Protein AF-A0AAJ2F549-F1 (afdb_monomer)

Mean predicted aligned error: 10.29 Å

Radius of gyration: 18.9 Å; Cα contacts (8 Å, |Δi|>4): 54; chains: 1; bounding box: 33×26×73 Å

Solvent-accessible surface area (backbone atoms only — not comparable to full-atom values): 5898 Å² total; per-residue (Å²): 133,87,76,79,79,86,71,83,88,84,85,85,87,63,97,46,69,66,64,42,49,54,52,51,39,50,53,30,49,77,71,74,39,85,64,89,74,50,69,68,61,43,53,50,31,34,74,76,66,55,37,32,76,51,76,46,65,58,98,90,39,82,75,54,71,52,74,51,64,88,76,82,87,72,74,78,78,73,87,82,77,82,75,84,75,132

pLDDT: mean 78.82, std 13.93, range [37.12, 91.81]

Nearest PDB structures (foldseek):
  7bxz-assembly1_B  TM=3.623E-01  e=4.208E+00  Enterococcus faecium
  2mlg-assembly1_A  TM=3.743E-01  e=3.923E+00  Fuselloviridae

Secondary structure (DSSP, 8-state):
-----PPP------SSHHHHHHHHHHHHHHTT------HHHHHHHHHHHS-EEEEEEETTEEEEEEEE----SS------------

Sequence (86 aa):
MNAIREKETVVSYFSNLSKCLDQVITSLVINGWESKINYTAVYRSLKEKGKYTTEFRIANNKVFKIVITPRTINPSLTMLGIEEKP

Structure (mmCIF, N/CA/C/O backbone):
data_AF-A0AAJ2F549-F1
#
_entry.id   AF-A0AAJ2F549-F1
#
loop_
_atom_site.group_PDB
_atom_site.id
_atom_site.type_symbol
_atom_site.label_atom_id
_atom_site.label_alt_id
_atom_site.label_comp_id
_atom_site.label_asym_id
_atom_site.label_entity_id
_atom_site.label_seq_id
_atom_site.pdbx_PDB_ins_code
_atom_site.Cartn_x
_atom_site.Cartn_y
_atom_site.Cartn_z
_atom_site.occupancy
_atom_site.B_iso_or_equiv
_atom_site.auth_seq_id
_atom_site.auth_comp_id
_atom_site.auth_asym_id
_atom_site.auth_atom_id
_atom_site.pdbx_PDB_model_num
ATOM 1 N N . MET A 1 1 ? 9.545 -17.565 -25.432 1.00 37.12 1 MET A N 1
ATOM 2 C CA . MET A 1 1 ? 8.340 -17.505 -24.575 1.00 37.12 1 MET A CA 1
ATOM 3 C C . MET A 1 1 ? 8.785 -17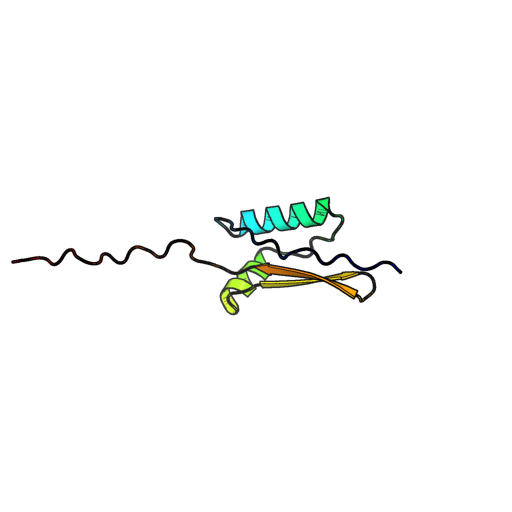.202 -23.151 1.00 37.12 1 MET A C 1
ATOM 5 O O . MET A 1 1 ? 9.327 -18.083 -22.501 1.00 37.12 1 MET A O 1
ATOM 9 N N . ASN A 1 2 ? 8.642 -15.955 -22.694 1.00 49.75 2 ASN A N 1
ATOM 10 C CA . ASN A 1 2 ? 8.964 -15.574 -21.315 1.00 49.75 2 ASN A CA 1
ATOM 11 C C . ASN A 1 2 ? 7.782 -15.952 -20.417 1.00 49.75 2 ASN A C 1
ATOM 13 O O . ASN A 1 2 ? 6.817 -15.199 -20.318 1.00 49.75 2 ASN A O 1
ATOM 17 N N . ALA A 1 3 ? 7.832 -17.140 -19.814 1.00 61.00 3 ALA A N 1
ATOM 18 C CA . ALA A 1 3 ? 6.880 -17.519 -18.779 1.00 61.00 3 ALA A CA 1
ATOM 19 C C . ALA A 1 3 ? 7.088 -16.592 -17.572 1.00 61.00 3 ALA A C 1
ATOM 21 O O . ALA A 1 3 ? 8.170 -16.562 -16.981 1.00 61.00 3 ALA A O 1
ATOM 22 N N . ILE A 1 4 ? 6.072 -15.798 -17.237 1.00 61.56 4 ILE A N 1
ATOM 23 C CA . ILE A 1 4 ? 6.054 -15.005 -16.008 1.00 61.56 4 ILE A CA 1
ATOM 24 C C . ILE A 1 4 ? 6.114 -16.015 -14.858 1.00 61.56 4 ILE A C 1
ATOM 26 O O . ILE A 1 4 ? 5.194 -16.808 -14.688 1.00 61.56 4 ILE A O 1
ATOM 30 N N . ARG A 1 5 ? 7.228 -16.047 -14.115 1.00 64.56 5 ARG A N 1
ATOM 31 C CA . ARG A 1 5 ? 7.372 -16.929 -12.951 1.00 64.56 5 ARG A CA 1
ATOM 32 C C . ARG A 1 5 ? 6.379 -16.492 -11.882 1.00 64.56 5 ARG A C 1
ATOM 34 O O . ARG A 1 5 ? 6.501 -15.396 -11.339 1.00 64.56 5 ARG A O 1
ATOM 41 N N . GLU A 1 6 ? 5.427 -17.360 -11.574 1.00 66.44 6 GLU A N 1
ATOM 42 C CA . GLU A 1 6 ? 4.558 -17.194 -10.417 1.00 66.44 6 GLU A CA 1
ATOM 43 C C . GLU A 1 6 ? 5.409 -17.312 -9.149 1.00 66.44 6 GLU A C 1
ATOM 45 O O . GLU A 1 6 ? 6.150 -18.277 -8.959 1.00 66.44 6 GLU A O 1
ATOM 50 N N . LYS A 1 7 ? 5.359 -16.282 -8.304 1.00 72.69 7 LYS A N 1
ATOM 51 C CA . LYS A 1 7 ? 6.022 -16.268 -7.000 1.00 72.69 7 LYS A CA 1
ATOM 52 C C . LYS A 1 7 ? 4.972 -16.515 -5.927 1.00 72.69 7 LYS A C 1
ATOM 54 O O . LYS A 1 7 ? 3.884 -15.943 -5.996 1.00 72.69 7 LYS A O 1
ATOM 59 N N . GLU A 1 8 ? 5.310 -17.322 -4.925 1.00 74.75 8 GLU A N 1
ATOM 60 C CA . GLU A 1 8 ? 4.442 -17.520 -3.765 1.00 74.75 8 GLU A CA 1
ATOM 61 C C . GLU A 1 8 ? 4.098 -16.190 -3.087 1.00 74.75 8 GLU A C 1
ATOM 63 O O . GLU A 1 8 ? 4.911 -15.261 -3.006 1.00 74.75 8 GLU A O 1
ATOM 68 N N . THR A 1 9 ? 2.860 -16.103 -2.598 1.00 80.19 9 THR A N 1
ATOM 69 C CA . THR A 1 9 ? 2.384 -14.917 -1.886 1.00 80.19 9 THR A CA 1
ATOM 70 C C . THR A 1 9 ? 3.122 -14.805 -0.558 1.00 80.19 9 THR A C 1
ATOM 72 O O . THR A 1 9 ? 2.963 -15.643 0.324 1.00 80.19 9 THR A O 1
ATOM 75 N N . VAL A 1 10 ? 3.912 -13.745 -0.403 1.00 84.06 10 VAL A N 1
ATOM 76 C CA . VAL A 1 10 ? 4.637 -13.463 0.839 1.00 84.06 10 VAL A CA 1
ATOM 77 C C . VAL A 1 10 ? 3.735 -12.671 1.781 1.00 84.06 10 VAL A C 1
ATOM 79 O O . VAL A 1 10 ? 3.209 -11.622 1.408 1.00 84.06 10 VAL A O 1
ATOM 82 N N . VAL A 1 11 ? 3.578 -13.160 3.012 1.00 85.00 11 VAL A N 1
ATOM 83 C CA . VAL A 1 11 ? 2.814 -12.487 4.070 1.00 85.00 11 VAL A CA 1
ATOM 84 C C . VAL A 1 11 ? 3.774 -12.025 5.158 1.00 85.00 11 VAL A C 1
ATOM 86 O O . VAL A 1 11 ? 4.478 -12.836 5.753 1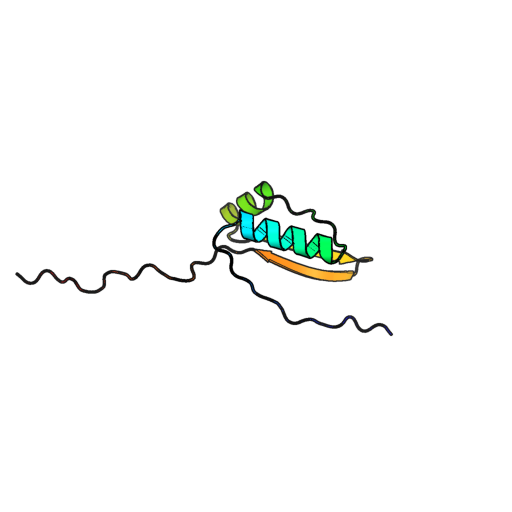.00 85.00 11 VAL A O 1
ATOM 89 N N . SER A 1 12 ? 3.761 -10.724 5.441 1.00 86.06 12 SER A N 1
ATOM 90 C CA . SER A 1 12 ? 4.570 -10.109 6.494 1.00 86.06 12 SER A CA 1
ATOM 91 C C . SER A 1 12 ? 3.679 -9.350 7.467 1.00 86.06 12 SER A C 1
ATOM 93 O O . SER A 1 12 ? 2.750 -8.652 7.056 1.00 86.06 12 SER A O 1
ATOM 95 N N . TYR A 1 13 ? 3.981 -9.464 8.758 1.00 86.56 13 TYR A N 1
ATOM 96 C CA . TYR A 1 13 ? 3.271 -8.762 9.822 1.00 86.56 13 TYR A CA 1
ATOM 97 C C . TYR A 1 13 ? 4.094 -7.587 10.339 1.00 86.56 13 TYR A C 1
ATOM 99 O O . TYR A 1 13 ? 5.309 -7.685 10.497 1.00 86.56 13 TYR A O 1
ATOM 107 N N . PHE A 1 1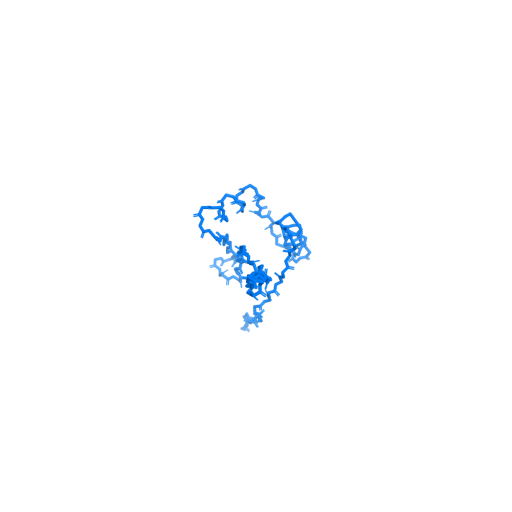4 ? 3.415 -6.482 10.635 1.00 87.69 14 PHE A N 1
ATOM 108 C CA . PHE A 1 14 ? 4.036 -5.260 11.130 1.00 87.69 14 PHE A CA 1
ATOM 109 C C . PHE A 1 14 ? 3.262 -4.733 12.333 1.00 87.69 14 PHE A C 1
ATOM 111 O O . PHE A 1 14 ? 2.033 -4.767 12.351 1.00 87.69 14 PHE A O 1
ATOM 118 N N . SER A 1 15 ? 3.981 -4.208 13.326 1.00 84.31 15 SER A N 1
ATOM 119 C CA . SER A 1 15 ? 3.381 -3.691 14.564 1.00 84.31 15 SER A CA 1
ATOM 120 C C . SER A 1 15 ? 2.591 -2.396 14.359 1.00 84.31 15 SER A C 1
ATOM 122 O O . SER A 1 15 ? 1.739 -2.063 15.173 1.00 84.31 15 SER A O 1
ATOM 124 N N . ASN A 1 16 ? 2.895 -1.631 13.307 1.00 86.75 16 ASN A N 1
ATOM 125 C CA . ASN A 1 16 ? 2.193 -0.395 12.984 1.00 86.75 16 ASN A CA 1
ATOM 126 C C . ASN A 1 16 ? 2.151 -0.146 11.468 1.00 86.75 16 ASN A C 1
ATOM 128 O O . ASN A 1 16 ? 2.909 -0.741 10.696 1.00 86.75 16 ASN A O 1
ATOM 132 N N . LEU A 1 17 ? 1.241 0.743 11.059 1.00 87.75 17 LEU A N 1
ATOM 133 C CA . LEU A 1 17 ? 0.997 1.053 9.653 1.00 87.75 17 LEU A CA 1
ATOM 134 C C . LEU A 1 17 ? 2.187 1.763 8.991 1.00 87.75 17 LEU A C 1
ATOM 136 O O . LEU A 1 17 ? 2.504 1.452 7.848 1.00 87.75 17 LEU A O 1
ATOM 140 N N . SER A 1 18 ? 2.864 2.670 9.700 1.00 89.06 18 SER A N 1
ATOM 141 C CA . SER A 1 18 ? 4.005 3.415 9.151 1.00 89.06 18 SER A CA 1
ATOM 142 C C . SER A 1 18 ? 5.154 2.484 8.760 1.00 89.06 18 SER A C 1
ATOM 144 O O . SER A 1 18 ? 5.571 2.499 7.611 1.00 89.06 18 SER A O 1
ATOM 146 N N . LYS A 1 19 ? 5.569 1.571 9.650 1.00 90.31 19 LYS A N 1
ATOM 147 C CA . LYS A 1 19 ? 6.606 0.562 9.366 1.00 90.31 19 LYS A CA 1
ATOM 148 C C . LYS A 1 19 ? 6.221 -0.355 8.206 1.00 90.31 19 LYS A C 1
ATOM 150 O O . LYS A 1 19 ? 7.076 -0.724 7.408 1.00 90.31 19 LYS A O 1
ATOM 155 N N . CYS A 1 20 ? 4.943 -0.733 8.119 1.00 90.94 20 CYS A N 1
ATOM 156 C CA . CYS A 1 20 ? 4.435 -1.517 6.995 1.00 90.94 20 CYS A CA 1
ATOM 157 C C . CYS A 1 20 ? 4.617 -0.758 5.675 1.00 90.94 20 CYS A C 1
ATOM 159 O O . CYS A 1 20 ? 5.166 -1.304 4.721 1.00 90.94 20 CYS A O 1
ATOM 161 N N . LEU A 1 21 ? 4.200 0.509 5.635 1.00 91.06 21 LEU A N 1
ATOM 162 C CA . LEU A 1 21 ? 4.322 1.363 4.458 1.00 91.06 21 LEU A CA 1
ATOM 163 C C . LEU A 1 21 ? 5.772 1.624 4.072 1.00 91.06 21 LEU A C 1
ATOM 165 O O . LEU A 1 21 ? 6.102 1.443 2.906 1.00 91.06 21 LEU A O 1
ATOM 169 N N . ASP A 1 22 ? 6.629 1.978 5.026 1.00 90.94 22 ASP A N 1
ATOM 170 C CA . ASP A 1 22 ? 8.048 2.237 4.775 1.00 90.94 22 ASP A CA 1
ATOM 171 C C . ASP A 1 22 ? 8.726 1.010 4.165 1.00 90.94 22 ASP A C 1
ATOM 173 O O . ASP A 1 22 ? 9.436 1.125 3.164 1.00 90.94 22 ASP A O 1
ATOM 177 N N . GLN A 1 23 ? 8.448 -0.185 4.698 1.00 90.38 23 GLN A N 1
ATOM 178 C CA . GLN A 1 23 ? 9.011 -1.421 4.164 1.00 90.38 23 GLN A CA 1
ATOM 179 C C . GLN A 1 23 ? 8.464 -1.757 2.773 1.00 90.38 23 GLN A C 1
ATOM 181 O O . GLN A 1 23 ? 9.221 -2.202 1.907 1.00 90.38 23 GLN A O 1
ATOM 186 N N . VAL A 1 24 ? 7.168 -1.536 2.531 1.00 89.44 24 VAL A N 1
ATOM 187 C CA . VAL A 1 24 ? 6.556 -1.742 1.210 1.00 89.44 24 VAL A CA 1
ATOM 188 C C . VAL A 1 24 ? 7.142 -0.766 0.188 1.00 89.44 24 VAL A C 1
ATOM 190 O O . VAL A 1 24 ? 7.529 -1.194 -0.895 1.00 89.44 24 VAL A O 1
ATOM 193 N N . ILE A 1 25 ? 7.254 0.519 0.529 1.00 90.19 25 ILE A N 1
ATOM 194 C CA . ILE A 1 25 ? 7.820 1.560 -0.337 1.00 90.19 25 ILE A CA 1
ATOM 195 C C . ILE A 1 25 ? 9.284 1.248 -0.643 1.00 90.19 25 ILE A C 1
ATOM 197 O O . ILE A 1 25 ? 9.665 1.219 -1.809 1.00 90.19 25 ILE A O 1
ATOM 201 N N . THR A 1 26 ? 10.077 0.937 0.382 1.00 90.38 26 THR A N 1
ATOM 202 C CA . THR A 1 26 ? 11.489 0.562 0.232 1.00 90.38 26 THR A CA 1
ATOM 203 C C . THR A 1 26 ? 11.635 -0.654 -0.678 1.00 90.38 26 THR A C 1
ATOM 205 O O . THR A 1 26 ? 12.428 -0.638 -1.615 1.00 90.38 26 THR A O 1
ATOM 208 N N . SER A 1 27 ? 10.812 -1.687 -0.469 1.00 88.19 27 SER A N 1
ATOM 209 C CA . SER A 1 27 ? 10.825 -2.888 -1.309 1.00 88.19 27 SER A CA 1
ATOM 210 C C . SER A 1 27 ? 10.441 -2.580 -2.757 1.00 88.19 27 SER A C 1
ATOM 212 O O . SER A 1 27 ? 11.078 -3.100 -3.669 1.00 88.19 27 SER A O 1
ATOM 214 N N . LEU A 1 28 ? 9.435 -1.733 -2.993 1.00 87.69 28 LEU A N 1
ATOM 215 C CA . LEU A 1 28 ? 9.049 -1.315 -4.344 1.00 87.69 28 LEU A CA 1
ATOM 216 C C . LEU A 1 28 ? 10.205 -0.593 -5.041 1.00 87.69 28 LEU A C 1
ATOM 218 O O . LEU A 1 28 ? 10.584 -0.994 -6.138 1.00 87.69 28 LEU A O 1
ATOM 222 N N . VAL A 1 29 ? 10.819 0.385 -4.371 1.00 88.25 29 VAL A N 1
ATOM 223 C CA . VAL A 1 29 ? 11.929 1.182 -4.917 1.00 88.25 29 VAL A CA 1
ATOM 224 C C . VAL A 1 29 ? 13.154 0.316 -5.223 1.00 88.25 29 VAL A C 1
ATOM 226 O O . VAL A 1 29 ? 13.696 0.415 -6.320 1.00 88.25 29 VAL A O 1
ATOM 229 N N . ILE A 1 30 ? 13.554 -0.584 -4.313 1.00 89.06 30 ILE A N 1
ATOM 230 C CA . ILE A 1 30 ? 14.681 -1.516 -4.528 1.00 89.06 30 ILE A CA 1
ATOM 231 C C . ILE A 1 30 ? 14.447 -2.401 -5.759 1.00 89.06 30 ILE A C 1
ATOM 233 O O . ILE A 1 30 ? 15.385 -2.721 -6.484 1.00 89.06 30 ILE A O 1
ATOM 237 N N . ASN A 1 31 ? 13.195 -2.788 -6.011 1.00 85.44 31 ASN A N 1
ATOM 238 C CA . ASN A 1 31 ? 12.822 -3.611 -7.161 1.00 85.44 31 ASN A CA 1
ATOM 239 C C . ASN A 1 31 ? 12.477 -2.777 -8.416 1.00 85.44 31 ASN A C 1
ATOM 241 O O . ASN A 1 31 ? 11.990 -3.343 -9.393 1.00 85.44 31 ASN A O 1
ATOM 245 N N . GLY A 1 32 ? 12.703 -1.457 -8.401 1.00 84.31 32 GLY A N 1
ATOM 246 C CA . GLY A 1 32 ? 12.472 -0.565 -9.543 1.00 84.31 32 GLY A CA 1
ATOM 247 C C . GLY A 1 32 ? 11.003 -0.220 -9.823 1.00 84.31 32 GLY A C 1
ATOM 248 O O . GLY A 1 32 ? 10.677 0.203 -10.929 1.00 84.31 32 GLY A O 1
ATOM 249 N N . TRP A 1 33 ? 10.104 -0.402 -8.853 1.00 85.69 33 TRP A N 1
ATOM 250 C CA . TRP A 1 33 ? 8.680 -0.076 -8.973 1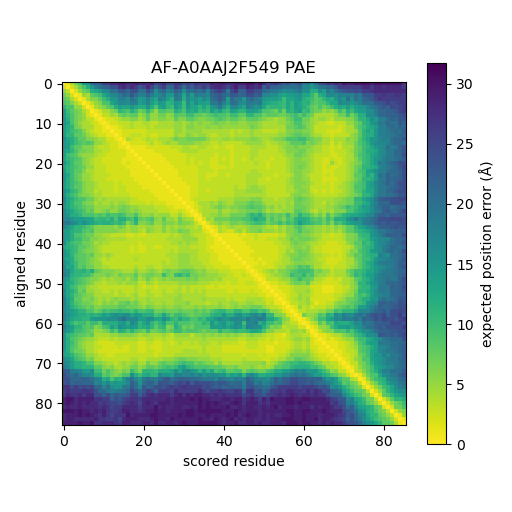.00 85.69 33 TRP A CA 1
ATOM 251 C C . TRP A 1 33 ? 8.361 1.312 -8.412 1.00 85.69 33 TRP A C 1
ATOM 253 O O . TRP A 1 33 ? 8.868 1.701 -7.360 1.00 85.69 33 TRP A O 1
ATOM 263 N N . GLU A 1 34 ? 7.448 2.039 -9.066 1.00 80.94 34 GLU A N 1
ATOM 264 C CA . GLU A 1 34 ? 6.949 3.320 -8.552 1.00 80.94 34 GLU A CA 1
ATOM 265 C C . GLU A 1 34 ? 6.134 3.136 -7.265 1.00 80.94 34 GLU A C 1
ATOM 267 O O . GLU A 1 34 ? 5.124 2.429 -7.227 1.00 80.94 34 GLU A O 1
ATOM 272 N N . SER A 1 35 ? 6.503 3.858 -6.212 1.00 74.44 35 SER A N 1
ATOM 273 C CA . SER A 1 35 ? 5.795 3.864 -4.935 1.00 74.44 35 SER A CA 1
ATOM 274 C C . SER A 1 35 ? 4.632 4.869 -4.925 1.00 74.44 35 SER A C 1
ATOM 276 O O . SER A 1 35 ? 4.636 5.858 -4.200 1.00 74.44 35 SER A O 1
ATOM 278 N N . LYS A 1 36 ? 3.558 4.602 -5.681 1.00 74.81 36 LYS A N 1
ATOM 279 C CA . LYS A 1 36 ? 2.307 5.405 -5.629 1.00 74.81 36 LYS A CA 1
ATOM 280 C C . LYS A 1 36 ? 1.438 5.122 -4.390 1.00 74.81 36 LYS A C 1
ATOM 282 O O . LYS A 1 36 ? 0.212 5.218 -4.444 1.00 74.81 36 LYS A O 1
ATOM 287 N N . ILE A 1 37 ? 2.046 4.731 -3.272 1.00 84.50 37 ILE A N 1
ATOM 288 C CA . ILE A 1 37 ? 1.332 4.372 -2.043 1.00 84.50 37 ILE A CA 1
ATOM 289 C C . ILE A 1 37 ? 1.449 5.529 -1.049 1.00 84.50 37 ILE A C 1
ATOM 291 O O . ILE A 1 37 ? 2.545 5.908 -0.656 1.00 84.50 37 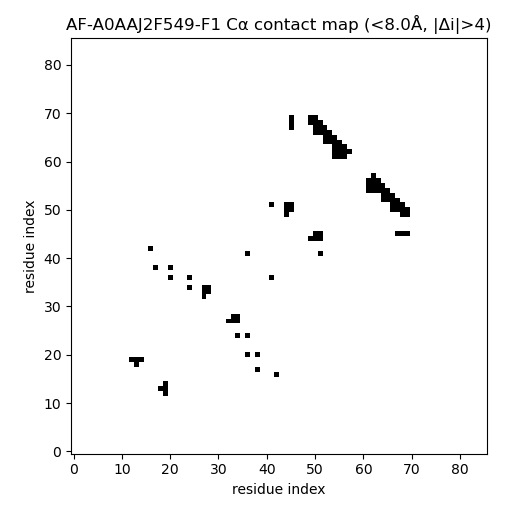ILE A O 1
ATOM 295 N N . ASN A 1 38 ? 0.308 6.081 -0.631 1.00 86.75 38 ASN A N 1
ATOM 296 C CA . ASN A 1 38 ? 0.235 7.202 0.307 1.00 86.75 38 ASN A CA 1
ATOM 297 C C . ASN A 1 38 ? -0.365 6.748 1.644 1.00 86.75 38 ASN A C 1
ATOM 299 O O . ASN A 1 38 ? -1.456 6.172 1.663 1.00 86.75 38 ASN A O 1
ATOM 303 N N . TYR A 1 39 ? 0.306 7.073 2.754 1.00 87.88 39 TYR A N 1
ATOM 304 C CA . TYR A 1 39 ? -0.144 6.758 4.112 1.00 87.88 39 TYR A CA 1
ATOM 305 C C . TYR A 1 39 ? -1.609 7.122 4.360 1.00 87.88 39 TYR A C 1
ATOM 307 O O . TYR A 1 39 ? -2.386 6.281 4.810 1.00 87.88 39 TYR A O 1
ATOM 315 N N . THR A 1 40 ? -2.019 8.343 4.016 1.00 89.00 40 THR A N 1
ATOM 316 C CA . THR A 1 40 ? -3.378 8.835 4.273 1.00 89.00 40 THR A CA 1
ATOM 317 C C . THR A 1 40 ? -4.421 8.041 3.492 1.00 89.00 40 THR A C 1
ATOM 319 O O . THR A 1 40 ? -5.483 7.727 4.027 1.00 89.00 40 THR A O 1
ATOM 322 N N . ALA A 1 41 ? -4.119 7.675 2.244 1.00 88.19 41 ALA A N 1
ATOM 323 C CA . ALA A 1 41 ? -5.017 6.869 1.420 1.00 88.19 41 ALA A CA 1
ATOM 324 C C . ALA A 1 41 ? -5.157 5.444 1.977 1.00 88.19 41 ALA A C 1
ATOM 326 O O . ALA A 1 41 ? -6.271 4.921 2.062 1.00 88.19 41 ALA A O 1
ATOM 327 N N . VAL A 1 42 ? -4.046 4.841 2.414 1.00 90.19 42 VAL A N 1
ATOM 328 C CA . VAL A 1 42 ? -4.058 3.513 3.041 1.00 90.19 42 VAL A CA 1
ATOM 329 C C . VAL A 1 42 ? -4.821 3.548 4.360 1.00 90.19 42 VAL A C 1
ATOM 331 O O . VAL A 1 42 ? -5.727 2.743 4.550 1.00 90.19 42 VAL A O 1
ATOM 334 N N . TYR A 1 43 ? -4.524 4.506 5.238 1.00 90.44 43 TYR A N 1
ATOM 335 C CA . TYR A 1 43 ? -5.197 4.663 6.526 1.00 90.44 43 TYR A CA 1
ATOM 336 C C . TYR A 1 43 ? -6.713 4.848 6.367 1.00 90.44 43 TYR A C 1
ATOM 338 O O . TYR A 1 43 ? -7.486 4.158 7.032 1.00 90.44 43 TYR A O 1
ATOM 346 N N . ARG A 1 44 ? -7.154 5.716 5.443 1.00 90.44 44 ARG A N 1
ATOM 347 C CA . ARG A 1 44 ? -8.585 5.905 5.142 1.00 90.44 44 ARG A CA 1
ATOM 348 C C . ARG A 1 44 ? -9.228 4.620 4.625 1.00 90.44 44 ARG A C 1
ATOM 350 O O . ARG A 1 44 ? -10.252 4.206 5.154 1.00 90.44 44 ARG A O 1
ATOM 357 N N . SER A 1 45 ? -8.592 3.938 3.671 1.00 90.81 45 SER A N 1
ATOM 358 C CA . SER A 1 45 ? -9.110 2.675 3.127 1.00 90.81 45 SER A CA 1
ATOM 359 C C . SER A 1 45 ? -9.189 1.569 4.183 1.00 90.81 45 SER A C 1
ATOM 361 O O . SER A 1 45 ? -10.147 0.799 4.196 1.00 90.81 45 SER A O 1
ATOM 363 N N . LEU A 1 46 ? -8.209 1.486 5.087 1.00 91.12 46 LEU A N 1
ATOM 364 C CA . LEU A 1 46 ? -8.236 0.544 6.207 1.00 91.12 46 LEU A CA 1
ATOM 365 C C . LEU A 1 46 ? -9.379 0.866 7.174 1.00 91.12 46 LEU A C 1
ATOM 367 O O . LEU A 1 46 ? -10.064 -0.053 7.610 1.00 91.12 46 LEU A O 1
ATOM 371 N N . LYS A 1 47 ? -9.612 2.150 7.467 1.00 89.44 47 LYS A N 1
ATOM 372 C CA . LYS A 1 47 ? -10.688 2.591 8.362 1.00 89.44 47 LYS A CA 1
ATOM 373 C C . LYS A 1 47 ? -12.083 2.364 7.769 1.00 89.44 47 LYS A C 1
ATOM 375 O O . LYS A 1 47 ? -12.981 1.963 8.496 1.00 89.44 47 LYS A O 1
ATOM 380 N N . GLU A 1 48 ? -12.266 2.600 6.471 1.00 89.00 48 GLU A N 1
ATOM 381 C CA . GLU A 1 48 ? -13.573 2.483 5.805 1.00 89.00 48 GLU A CA 1
ATOM 382 C C . GLU A 1 48 ? -13.910 1.051 5.375 1.00 89.00 48 GLU A C 1
ATOM 384 O O . GLU A 1 48 ? -15.058 0.628 5.470 1.00 89.00 48 GLU A O 1
ATOM 389 N N . LYS A 1 49 ? -12.925 0.306 4.858 1.00 89.88 49 LYS A N 1
ATOM 390 C CA . LYS A 1 49 ? -13.148 -0.985 4.179 1.00 89.88 49 LYS A CA 1
ATOM 391 C C . LYS A 1 49 ? -12.471 -2.164 4.873 1.00 89.88 49 LYS A C 1
ATOM 393 O O . LYS A 1 49 ? -12.578 -3.290 4.388 1.00 89.88 49 LYS A O 1
ATOM 398 N N . GLY A 1 50 ? -11.696 -1.922 5.933 1.00 88.88 50 GLY A N 1
ATOM 399 C CA . GLY A 1 50 ? -10.898 -2.952 6.606 1.00 88.88 50 GLY A CA 1
ATOM 400 C C . GLY A 1 50 ? -9.745 -3.501 5.760 1.00 88.88 50 GLY A C 1
ATOM 401 O O . GLY A 1 50 ? -9.086 -4.456 6.162 1.00 88.88 50 GLY A O 1
ATOM 402 N N . LYS A 1 51 ? -9.488 -2.939 4.573 1.00 91.81 51 LYS A N 1
ATOM 403 C CA . LYS A 1 51 ? -8.391 -3.349 3.694 1.00 91.81 51 LYS A CA 1
ATOM 404 C C . LYS A 1 51 ? -8.004 -2.239 2.731 1.00 91.81 51 LYS A C 1
ATOM 406 O O . LYS A 1 51 ? -8.840 -1.454 2.285 1.00 91.81 51 LYS A O 1
ATOM 411 N N . TYR A 1 52 ? -6.738 -2.233 2.354 1.00 91.44 52 TYR A N 1
ATOM 412 C CA . TYR A 1 52 ? -6.216 -1.479 1.227 1.00 91.44 52 TYR A CA 1
ATOM 413 C C . TYR A 1 52 ? -5.692 -2.461 0.181 1.00 91.44 52 TYR A C 1
ATOM 415 O O . TYR A 1 52 ? -5.108 -3.493 0.509 1.00 91.44 52 TYR A O 1
ATOM 423 N N . THR A 1 53 ? -5.949 -2.181 -1.090 1.00 89.81 53 THR A N 1
ATOM 424 C CA . THR A 1 53 ? -5.509 -3.017 -2.206 1.00 89.81 53 THR A CA 1
ATOM 425 C C . THR A 1 53 ? -4.964 -2.128 -3.303 1.00 89.81 53 THR A C 1
ATOM 427 O O . THR A 1 53 ? -5.626 -1.173 -3.701 1.00 89.81 53 THR A O 1
ATOM 430 N N . THR A 1 54 ? -3.794 -2.483 -3.820 1.00 88.19 54 THR A N 1
ATOM 431 C CA . THR A 1 54 ? -3.211 -1.853 -5.004 1.00 88.19 54 THR A CA 1
ATOM 432 C C . THR A 1 54 ? -2.695 -2.922 -5.966 1.00 88.19 54 THR A C 1
ATOM 434 O O . THR A 1 54 ? -2.180 -3.958 -5.539 1.00 88.19 54 THR A O 1
ATOM 437 N N . GLU A 1 55 ? -2.892 -2.703 -7.264 1.00 87.94 55 GLU A N 1
ATOM 438 C CA . GLU A 1 55 ? -2.454 -3.604 -8.331 1.00 87.94 55 GLU A CA 1
ATOM 439 C C . GLU A 1 55 ? -1.328 -2.943 -9.124 1.00 87.94 55 GLU A C 1
ATOM 441 O O . GLU A 1 55 ? -1.472 -1.807 -9.576 1.00 87.94 55 GLU A O 1
ATOM 446 N N . PHE A 1 56 ? -0.239 -3.674 -9.346 1.00 84.00 56 PHE A N 1
ATOM 447 C CA . PHE A 1 56 ? 0.878 -3.229 -10.173 1.00 84.00 56 PHE A CA 1
ATOM 448 C C . PHE A 1 56 ? 0.822 -3.927 -11.531 1.00 84.00 56 PHE A C 1
ATOM 450 O O . PHE A 1 56 ? 0.707 -5.156 -11.621 1.00 84.00 56 PHE A O 1
ATOM 457 N N . ARG A 1 57 ? 0.864 -3.127 -12.602 1.00 80.56 57 ARG A N 1
ATOM 458 C CA . ARG A 1 57 ? 0.767 -3.590 -13.991 1.00 80.56 57 ARG A CA 1
ATOM 459 C C . ARG A 1 57 ? 1.949 -3.068 -14.806 1.00 80.56 57 ARG A C 1
ATOM 461 O O . ARG A 1 57 ? 2.308 -1.904 -14.665 1.00 80.56 57 ARG A O 1
ATOM 468 N N . ILE A 1 58 ? 2.506 -3.904 -15.679 1.00 76.88 58 ILE A N 1
ATOM 469 C CA . ILE A 1 58 ? 3.500 -3.517 -16.696 1.00 76.88 58 ILE A CA 1
ATOM 470 C C . ILE A 1 58 ? 2.918 -3.862 -18.061 1.00 76.88 58 ILE A C 1
ATOM 472 O O . ILE A 1 58 ? 2.435 -4.976 -18.247 1.00 76.88 58 ILE A O 1
ATOM 476 N N . ALA A 1 59 ? 2.968 -2.921 -19.011 1.00 74.00 59 ALA A N 1
ATOM 477 C CA . ALA A 1 59 ? 2.508 -3.129 -20.389 1.00 74.00 59 ALA A CA 1
ATOM 478 C C . ALA A 1 59 ? 1.110 -3.784 -20.467 1.00 74.00 59 ALA A C 1
ATOM 480 O O . ALA A 1 59 ? 0.890 -4.735 -21.209 1.00 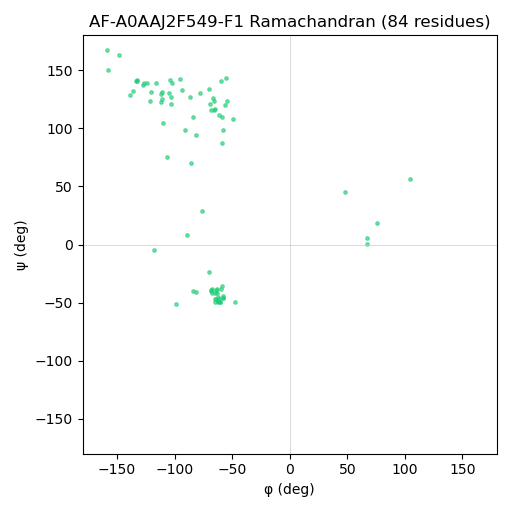74.00 59 ALA A O 1
ATOM 481 N N . ASN A 1 60 ? 0.172 -3.292 -19.646 1.00 66.19 60 ASN A N 1
ATOM 482 C CA . ASN A 1 60 ? -1.198 -3.804 -19.496 1.00 66.19 60 ASN A CA 1
ATOM 483 C C . ASN A 1 60 ? -1.359 -5.205 -18.865 1.00 66.19 60 ASN A C 1
ATOM 485 O O . ASN A 1 60 ? -2.491 -5.633 -18.641 1.00 66.19 60 ASN A O 1
ATOM 489 N N . ASN A 1 61 ? -0.273 -5.881 -18.483 1.00 72.12 61 ASN A N 1
ATOM 490 C CA . ASN A 1 61 ? -0.312 -7.160 -17.773 1.00 72.12 61 ASN A CA 1
ATOM 491 C C . ASN A 1 61 ? -0.253 -6.954 -16.255 1.00 72.12 61 ASN A C 1
ATOM 493 O O . ASN A 1 61 ? 0.587 -6.204 -15.753 1.00 72.12 61 ASN A O 1
ATOM 497 N N . LYS A 1 62 ? -1.139 -7.627 -15.507 1.00 69.81 62 LYS A N 1
ATOM 498 C CA . LYS A 1 62 ? -1.089 -7.654 -14.035 1.00 69.81 62 LYS A CA 1
ATOM 499 C C . LYS A 1 62 ? 0.127 -8.461 -13.590 1.00 69.81 62 LYS A C 1
ATOM 501 O O . LYS A 1 62 ? 0.222 -9.634 -13.929 1.00 69.81 62 LYS A O 1
ATOM 506 N N . VAL A 1 63 ? 1.027 -7.836 -12.833 1.00 81.19 63 VAL A N 1
ATOM 507 C CA . VAL A 1 63 ? 2.261 -8.489 -12.368 1.00 81.19 63 VAL A CA 1
ATOM 508 C C . VAL A 1 63 ? 2.087 -8.987 -10.939 1.00 81.19 63 VAL A C 1
ATOM 510 O O . VAL A 1 63 ? 2.316 -10.158 -10.665 1.00 81.19 63 VAL A O 1
ATOM 513 N N . PHE A 1 64 ? 1.624 -8.126 -10.031 1.00 84.94 64 PHE A N 1
ATOM 514 C CA . PHE A 1 64 ? 1.295 -8.519 -8.661 1.00 84.94 64 PHE A CA 1
ATOM 515 C C . PHE A 1 64 ? 0.328 -7.527 -8.008 1.00 84.94 64 PHE A C 1
ATOM 517 O O . PHE A 1 64 ? 0.075 -6.427 -8.507 1.00 84.94 64 PHE A O 1
ATOM 524 N N . LYS A 1 65 ? -0.225 -7.930 -6.865 1.00 88.00 65 LYS A N 1
ATOM 525 C CA . LYS A 1 65 ? -1.150 -7.140 -6.053 1.00 88.00 65 LYS A CA 1
ATOM 526 C C . LYS A 1 65 ? -0.648 -7.093 -4.618 1.00 88.00 65 LYS A C 1
ATOM 528 O O . LYS A 1 65 ? -0.254 -8.118 -4.070 1.00 88.00 65 LYS A O 1
ATOM 533 N N . ILE A 1 66 ? -0.715 -5.917 -4.005 1.00 88.94 66 ILE A N 1
ATOM 534 C CA . ILE A 1 66 ? -0.434 -5.731 -2.581 1.00 88.94 66 ILE A CA 1
ATOM 535 C C . ILE A 1 66 ? -1.761 -5.546 -1.856 1.00 88.94 66 ILE A C 1
ATOM 537 O O . ILE A 1 66 ? -2.600 -4.736 -2.263 1.00 88.94 66 ILE A O 1
ATOM 541 N N . VAL A 1 67 ? -1.943 -6.301 -0.775 1.00 90.50 67 VAL A N 1
ATOM 542 C CA . VAL A 1 67 ? -3.094 -6.187 0.120 1.00 90.50 67 VAL A CA 1
ATOM 543 C C . VAL A 1 67 ? -2.585 -5.877 1.518 1.00 90.50 67 VAL A C 1
ATOM 545 O O . VAL A 1 67 ? -1.787 -6.629 2.065 1.00 90.50 67 VAL A O 1
ATOM 548 N N . ILE A 1 68 ? -3.056 -4.773 2.089 1.00 90.44 68 ILE A N 1
ATOM 549 C CA . ILE A 1 68 ? -2.775 -4.387 3.472 1.00 90.44 68 ILE A CA 1
ATOM 550 C C . ILE A 1 68 ? -4.080 -4.534 4.248 1.00 90.44 68 ILE A C 1
ATOM 552 O O . ILE A 1 68 ? -5.101 -3.968 3.856 1.00 90.44 68 ILE A O 1
ATOM 556 N N . THR A 1 69 ? -4.055 -5.293 5.338 1.00 90.38 69 THR A N 1
ATOM 557 C CA . THR A 1 69 ? -5.208 -5.510 6.223 1.00 90.38 69 THR A CA 1
ATOM 558 C C . THR A 1 69 ? -4.787 -5.335 7.675 1.00 90.38 69 THR A C 1
ATOM 560 O O . THR A 1 69 ? -3.707 -5.811 8.038 1.00 90.38 69 THR A O 1
ATOM 563 N N . PRO A 1 70 ? -5.623 -4.723 8.529 1.00 86.38 70 PRO A N 1
ATOM 564 C CA . PRO A 1 70 ? -5.398 -4.765 9.960 1.00 86.38 70 PRO A CA 1
ATOM 565 C C . PRO A 1 70 ? -5.664 -6.193 10.445 1.00 86.38 70 PRO A C 1
ATOM 567 O O . PRO A 1 70 ? -6.656 -6.816 10.064 1.00 86.38 70 PRO A O 1
ATOM 570 N N . ARG A 1 71 ? -4.770 -6.732 11.273 1.00 82.81 71 ARG A N 1
ATOM 571 C CA . ARG A 1 71 ? -4.949 -8.055 11.870 1.00 82.81 71 ARG A CA 1
ATOM 572 C C . ARG A 1 71 ? -4.521 -8.036 13.325 1.00 82.81 71 ARG A C 1
ATOM 574 O O . ARG A 1 71 ? -3.404 -7.637 13.640 1.00 82.81 71 ARG A O 1
ATOM 581 N N . THR A 1 72 ? -5.400 -8.524 14.188 1.00 76.81 72 THR A N 1
ATOM 582 C CA . THR A 1 72 ? -5.084 -8.818 15.585 1.00 76.81 72 THR A CA 1
ATOM 583 C C . TH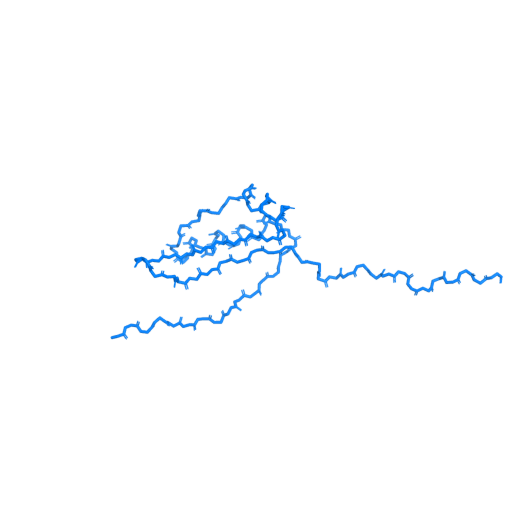R A 1 72 ? -4.464 -10.211 15.639 1.00 76.81 72 THR A C 1
ATOM 585 O O . THR A 1 72 ? -5.139 -11.194 15.347 1.00 76.81 72 THR A O 1
ATOM 588 N N . ILE A 1 73 ? -3.163 -10.293 15.927 1.00 73.19 73 ILE A N 1
ATOM 589 C CA . ILE A 1 73 ? -2.430 -11.573 16.001 1.00 73.19 73 ILE A CA 1
ATOM 590 C C . ILE A 1 73 ? -2.659 -12.236 17.362 1.00 73.19 73 ILE A C 1
ATOM 592 O O . ILE A 1 73 ? -2.913 -13.432 17.418 1.00 73.19 73 ILE A O 1
ATOM 596 N N . ASN A 1 74 ? -2.653 -11.440 18.434 1.00 67.56 74 ASN A N 1
ATOM 597 C CA . ASN A 1 74 ? -2.956 -11.896 19.786 1.00 67.56 74 ASN A CA 1
ATOM 598 C C . ASN A 1 74 ? -4.299 -11.302 20.221 1.00 67.56 74 ASN A C 1
ATOM 600 O O . ASN A 1 74 ? -4.345 -10.103 20.514 1.00 67.56 74 ASN A O 1
ATOM 604 N N . PRO A 1 75 ? -5.399 -12.075 20.240 1.00 59.53 75 PRO A N 1
ATOM 605 C CA . PRO A 1 75 ? -6.601 -11.626 20.926 1.00 59.53 75 PRO A CA 1
ATOM 606 C C . PRO A 1 75 ? -6.252 -11.401 22.402 1.00 59.53 75 PRO A C 1
ATOM 608 O O . PRO A 1 75 ? -5.473 -12.158 22.983 1.00 59.53 75 PRO A O 1
ATOM 611 N N . SER A 1 76 ? -6.793 -10.347 23.014 1.00 59.00 76 SER A N 1
ATOM 612 C CA . SER A 1 76 ? -6.702 -10.182 24.464 1.00 59.00 76 SER A CA 1
ATOM 613 C C . SER A 1 76 ? -7.261 -11.444 25.110 1.00 59.00 76 SER A C 1
ATOM 615 O O . SER A 1 76 ? -8.405 -11.800 24.816 1.00 59.00 76 SER A O 1
ATOM 617 N N . LEU A 1 77 ? -6.461 -12.116 25.949 1.00 58.16 77 LEU A N 1
ATOM 618 C CA . LEU A 1 77 ? -6.950 -13.171 26.832 1.00 58.16 77 LEU A CA 1
ATOM 619 C C . LEU A 1 77 ? -8.170 -12.598 27.544 1.00 58.16 77 LEU A C 1
ATOM 621 O O . LEU A 1 77 ? -8.056 -11.682 28.357 1.00 58.16 77 LEU A O 1
ATOM 625 N N . THR A 1 78 ? -9.350 -13.087 27.176 1.00 54.59 78 THR A N 1
ATOM 626 C CA . THR A 1 78 ? -10.540 -12.888 27.986 1.00 54.59 78 THR A CA 1
ATOM 627 C C . THR A 1 78 ? -10.147 -13.447 29.346 1.00 54.59 78 THR A C 1
ATOM 629 O O . THR A 1 78 ? -9.711 -14.597 29.404 1.00 54.59 78 THR A O 1
ATOM 632 N N . MET A 1 79 ? -10.170 -12.630 30.403 1.00 54.97 79 MET A N 1
ATOM 633 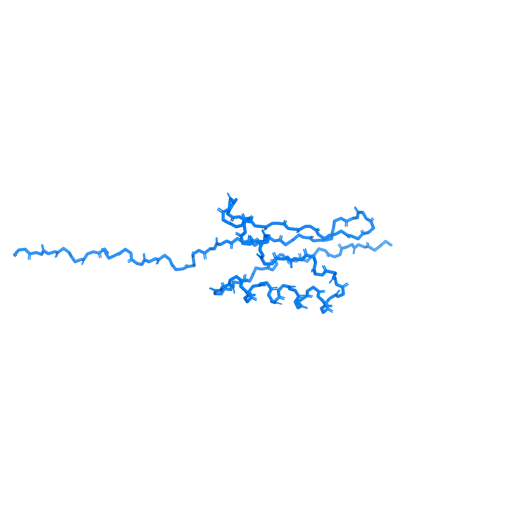C CA . MET A 1 79 ? -10.016 -13.118 31.775 1.00 54.97 79 MET A CA 1
ATOM 634 C C . MET A 1 79 ? -11.147 -14.119 32.019 1.00 54.97 79 MET A C 1
ATOM 636 O O . MET A 1 79 ? -12.247 -13.760 32.424 1.00 54.97 79 MET A O 1
ATOM 640 N N . LEU A 1 80 ? -10.898 -15.373 31.670 1.00 55.19 80 LEU A N 1
ATOM 641 C CA . LEU A 1 80 ? -11.776 -16.493 31.910 1.00 55.19 80 LEU A CA 1
ATOM 642 C C . LEU A 1 80 ? -11.333 -17.047 33.263 1.00 55.19 80 LEU A C 1
ATOM 644 O O . LEU A 1 80 ? -10.324 -17.741 33.349 1.00 55.19 80 LEU A O 1
ATOM 648 N N . GLY A 1 81 ? -12.061 -16.671 34.316 1.00 52.56 81 GLY A N 1
ATOM 649 C CA . GLY A 1 81 ? -12.000 -17.364 35.602 1.00 52.56 81 GLY A CA 1
ATOM 650 C C . GLY A 1 81 ? -11.222 -16.679 36.725 1.00 52.56 81 GLY A C 1
ATOM 651 O O . GLY A 1 81 ? -10.370 -17.312 37.338 1.00 52.56 81 GLY A O 1
ATOM 652 N N . ILE A 1 82 ? -11.573 -15.444 37.086 1.00 52.78 82 ILE A N 1
ATOM 653 C CA . ILE A 1 82 ? -11.625 -15.126 38.522 1.00 52.78 82 ILE A CA 1
ATOM 654 C C . ILE A 1 82 ? -13.109 -15.049 38.867 1.00 52.78 82 ILE A C 1
ATOM 656 O O . ILE A 1 82 ? -13.701 -13.978 38.938 1.00 52.78 82 ILE A O 1
ATOM 660 N N . GLU A 1 83 ? -13.735 -16.226 38.959 1.00 48.94 83 GLU A N 1
ATOM 661 C CA . GLU A 1 83 ? -14.951 -16.366 39.749 1.00 48.94 83 GLU A CA 1
ATOM 662 C C . GLU A 1 83 ? -14.582 -15.966 41.178 1.00 48.94 83 GLU A C 1
ATOM 664 O O . GLU A 1 83 ? -13.813 -16.648 41.858 1.00 48.94 83 GLU A O 1
ATOM 669 N N . GLU A 1 84 ? -15.091 -14.815 41.596 1.00 46.97 84 GLU A N 1
ATOM 670 C CA . GLU A 1 84 ? -15.198 -14.416 42.989 1.00 46.97 84 GLU A CA 1
ATOM 671 C C . GLU A 1 84 ? -16.040 -15.495 43.693 1.00 46.97 84 GLU A C 1
ATOM 673 O O . GLU A 1 84 ? -17.260 -15.550 43.540 1.00 46.97 84 GLU A O 1
ATOM 678 N N . LYS A 1 85 ? -15.385 -16.445 44.373 1.00 44.50 85 LYS A N 1
ATOM 679 C CA . LYS A 1 85 ? -16.077 -17.348 45.297 1.00 44.50 85 LYS A CA 1
ATOM 680 C C . LYS A 1 85 ? -16.348 -16.578 46.597 1.00 44.50 85 LYS A C 1
ATOM 682 O O . LYS A 1 85 ? -15.404 -15.957 47.091 1.00 44.50 85 LYS A O 1
ATOM 687 N N . PRO A 1 86 ? -17.590 -16.610 47.116 1.00 63.19 86 PRO A N 1
ATOM 688 C CA . PRO A 1 86 ? -17.952 -15.977 48.382 1.00 63.19 86 PRO A CA 1
ATOM 689 C C . PRO A 1 86 ? -17.267 -16.639 49.583 1.00 63.19 86 PRO A C 1
ATOM 691 O O . PRO A 1 86 ? -16.878 -17.829 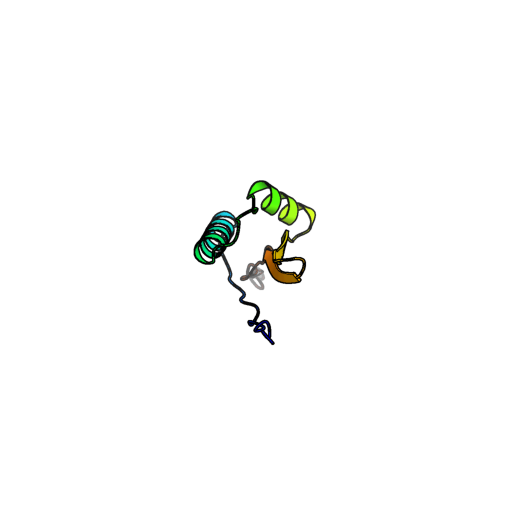49.472 1.00 63.19 86 PRO A O 1
#

Foldseek 3Di:
DDDLDDDDDDDDDDPDDVVVLVVVCVVCVVVVHDSPDDSVVQVVCCVPPQKDKDFDDDPNHTNDMDMDGDDDPDDPPPPDDPPPDD